Protein AF-A0A6I1ZHQ5-F1 (afdb_monomer_lite)

Sequence (139 aa):
MLGFYAVRKLIEAKKLSDATANQTLSLARYPLRPGKRVTYMNWHRVEELYDISAPCDESRDVLQICNQVIHSYVFVLGFADTGGFANVLFASDRDRHDGIFLITAQQIIDLFDAVGTDYPASTQMTWDERVGDYRVSNK

pLDDT: mean 96.23, std 2.22, range [81.75, 98.31]

Radius of gyration: 17.5 Å; chains: 1; bounding box: 48×31×46 Å

Structure (mmCIF, N/CA/C/O backbone):
data_AF-A0A6I1ZHQ5-F1
#
_entry.id   AF-A0A6I1ZHQ5-F1
#
loop_
_atom_site.group_PDB
_atom_site.id
_atom_site.type_symbol
_atom_site.label_atom_id
_atom_site.label_alt_id
_atom_site.label_comp_id
_atom_site.label_asym_id
_atom_site.label_entity_id
_atom_site.label_seq_id
_atom_site.pdbx_PDB_ins_code
_atom_site.Cartn_x
_atom_site.Cartn_y
_atom_site.Cartn_z
_atom_site.occupancy
_atom_site.B_iso_or_equiv
_atom_site.auth_seq_id
_atom_site.auth_comp_id
_atom_site.auth_asym_id
_atom_site.auth_atom_id
_atom_site.pdbx_PDB_model_num
ATOM 1 N N . MET A 1 1 ? 1.850 -9.949 4.032 1.00 81.75 1 MET A N 1
ATOM 2 C CA . MET A 1 1 ? 3.133 -9.216 4.145 1.00 81.75 1 MET A CA 1
ATOM 3 C C . MET A 1 1 ? 4.172 -9.641 3.111 1.00 81.75 1 MET A C 1
ATOM 5 O O . MET A 1 1 ? 4.719 -8.757 2.470 1.00 81.75 1 MET A O 1
ATOM 9 N N . LEU A 1 2 ? 4.435 -10.941 2.901 1.00 94.06 2 LEU A N 1
ATOM 10 C CA . LEU A 1 2 ? 5.482 -11.385 1.962 1.00 94.06 2 LEU A CA 1
ATOM 11 C C . LEU A 1 2 ? 5.301 -10.854 0.526 1.00 94.06 2 LEU A C 1
ATOM 13 O O . LEU A 1 2 ? 6.271 -10.395 -0.063 1.00 94.06 2 LEU A O 1
ATOM 17 N N . GLY A 1 3 ? 4.071 -10.842 -0.005 1.00 96.38 3 GLY A N 1
ATOM 18 C CA . GLY A 1 3 ? 3.789 -10.263 -1.328 1.00 96.38 3 GLY A CA 1
ATOM 19 C C . GLY A 1 3 ? 4.167 -8.779 -1.423 1.00 96.38 3 GLY A C 1
ATOM 20 O O . GLY A 1 3 ? 4.943 -8.398 -2.288 1.00 96.38 3 GLY A O 1
ATOM 21 N N . PHE A 1 4 ? 3.734 -7.953 -0.464 1.00 97.62 4 PHE A N 1
ATOM 22 C CA . PHE A 1 4 ? 4.124 -6.535 -0.391 1.00 97.62 4 PHE A CA 1
ATOM 23 C C . PHE A 1 4 ? 5.634 -6.334 -0.213 1.00 97.62 4 PHE A C 1
ATOM 25 O O . PHE A 1 4 ? 6.204 -5.401 -0.772 1.00 97.62 4 PHE A O 1
ATOM 32 N N . TYR A 1 5 ? 6.300 -7.216 0.539 1.00 97.69 5 TYR A N 1
ATOM 33 C CA . TYR A 1 5 ? 7.759 -7.213 0.623 1.00 97.69 5 TYR A CA 1
ATOM 34 C C . TYR A 1 5 ? 8.397 -7.495 -0.740 1.00 97.69 5 TYR A C 1
ATOM 36 O O . TYR A 1 5 ? 9.293 -6.758 -1.142 1.00 97.69 5 TYR A O 1
ATOM 44 N N . ALA A 1 6 ? 7.913 -8.498 -1.477 1.00 98.00 6 ALA A N 1
ATOM 45 C CA . ALA A 1 6 ? 8.402 -8.806 -2.818 1.00 98.00 6 ALA A CA 1
ATOM 46 C C . ALA A 1 6 ? 8.212 -7.620 -3.779 1.00 98.00 6 ALA A C 1
ATOM 48 O O . ALA A 1 6 ? 9.178 -7.214 -4.421 1.00 98.00 6 ALA A O 1
ATOM 49 N N . VAL A 1 7 ? 7.024 -7.001 -3.799 1.00 98.31 7 VAL A N 1
ATOM 50 C CA . VAL A 1 7 ? 6.746 -5.790 -4.594 1.00 98.31 7 VAL A CA 1
ATOM 51 C C . VAL A 1 7 ? 7.739 -4.677 -4.251 1.0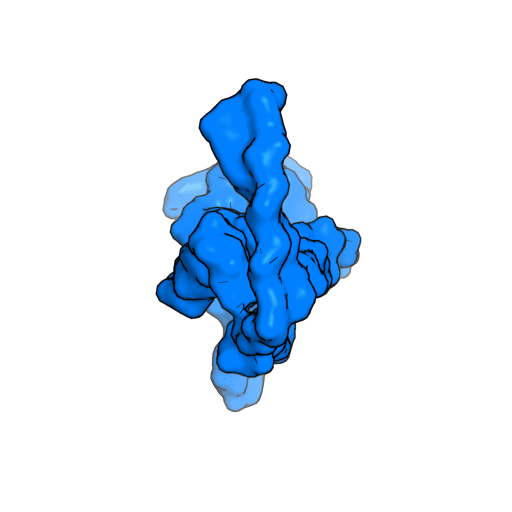0 98.31 7 VAL A C 1
ATOM 53 O O . VAL A 1 7 ? 8.437 -4.176 -5.132 1.00 98.31 7 VAL A O 1
ATOM 56 N N . ARG A 1 8 ? 7.890 -4.343 -2.961 1.00 97.75 8 ARG A N 1
ATOM 57 C CA . ARG A 1 8 ? 8.865 -3.342 -2.502 1.00 97.75 8 ARG A CA 1
ATOM 58 C C . ARG A 1 8 ? 10.283 -3.675 -2.959 1.00 97.75 8 ARG A C 1
ATOM 60 O O . ARG A 1 8 ? 10.992 -2.790 -3.432 1.00 97.75 8 ARG A O 1
ATOM 67 N N . LYS A 1 9 ? 10.708 -4.936 -2.834 1.00 97.81 9 LYS A N 1
ATOM 68 C CA . LYS A 1 9 ? 12.047 -5.357 -3.257 1.00 97.81 9 LYS A CA 1
ATOM 69 C C . LYS A 1 9 ? 12.256 -5.203 -4.758 1.00 97.81 9 LYS A C 1
ATOM 71 O O . LYS A 1 9 ? 13.346 -4.794 -5.144 1.00 97.81 9 LYS A O 1
ATOM 76 N N . LEU A 1 10 ? 11.254 -5.496 -5.583 1.00 97.81 10 LEU A N 1
ATOM 77 C CA . LEU A 1 10 ? 11.332 -5.316 -7.035 1.00 97.81 10 LEU A CA 1
ATOM 78 C C . LEU A 1 10 ? 11.416 -3.831 -7.425 1.00 97.81 10 LEU A C 1
ATOM 80 O O . LEU A 1 10 ? 12.251 -3.479 -8.260 1.00 97.81 10 LEU A O 1
ATOM 84 N N . ILE A 1 11 ? 10.641 -2.961 -6.765 1.00 97.56 11 ILE A N 1
ATOM 85 C CA . ILE A 1 11 ? 10.705 -1.499 -6.946 1.00 97.56 11 ILE A CA 1
ATOM 86 C C . ILE A 1 11 ? 12.096 -0.964 -6.572 1.00 97.56 11 ILE A C 1
ATOM 88 O O . ILE A 1 11 ? 12.745 -0.283 -7.367 1.00 97.56 11 ILE A O 1
ATOM 92 N N . GLU A 1 12 ? 12.583 -1.287 -5.369 1.00 96.19 12 GLU A N 1
ATOM 93 C CA . GLU A 1 12 ? 13.884 -0.817 -4.872 1.00 96.19 12 GLU A CA 1
ATOM 94 C C . GLU A 1 12 ? 15.050 -1.333 -5.724 1.00 96.19 12 GLU A C 1
ATOM 96 O O . GLU A 1 12 ? 16.007 -0.603 -5.965 1.00 96.19 12 GLU A O 1
ATOM 101 N N . ALA A 1 13 ? 14.963 -2.575 -6.208 1.00 96.12 13 ALA A N 1
ATOM 102 C CA . ALA A 1 13 ? 15.979 -3.185 -7.062 1.00 96.12 13 ALA A CA 1
ATOM 103 C C . ALA A 1 13 ? 15.907 -2.729 -8.529 1.00 96.12 13 ALA A C 1
ATOM 105 O O . ALA A 1 13 ? 16.645 -3.272 -9.350 1.00 96.12 13 ALA A O 1
ATOM 106 N N . LYS A 1 14 ? 15.022 -1.778 -8.868 1.00 96.25 14 LYS A N 1
ATOM 107 C CA . LYS A 1 14 ? 14.823 -1.274 -10.236 1.00 96.25 14 LYS A CA 1
ATOM 108 C C . LYS A 1 14 ? 14.548 -2.404 -11.234 1.00 96.25 14 LYS A C 1
ATOM 110 O O . LYS A 1 14 ? 15.101 -2.419 -12.328 1.00 96.25 14 LYS A O 1
ATOM 115 N N . LYS A 1 15 ? 13.709 -3.369 -10.840 1.00 96.44 15 LYS A N 1
ATOM 116 C CA . LYS A 1 15 ? 13.321 -4.525 -11.672 1.00 96.44 15 LYS A CA 1
ATOM 117 C C . LYS A 1 15 ? 11.963 -4.378 -12.356 1.00 96.44 15 LYS A C 1
ATOM 119 O O . LYS A 1 15 ? 11.586 -5.258 -13.116 1.00 96.44 15 LYS A O 1
ATOM 124 N N . LEU A 1 16 ? 11.257 -3.290 -12.066 1.00 97.75 16 LEU A N 1
ATOM 125 C CA . LEU A 1 16 ? 9.964 -2.942 -12.646 1.00 97.75 16 LEU A CA 1
ATOM 126 C C . LEU A 1 16 ? 10.114 -1.723 -13.552 1.00 97.75 16 LEU A C 1
ATOM 128 O O . LEU A 1 16 ? 11.067 -0.951 -13.385 1.00 97.75 16 LEU A O 1
ATOM 132 N N . SER A 1 17 ? 9.182 -1.548 -14.482 1.00 97.94 17 SER A N 1
ATOM 133 C CA . SER A 1 17 ? 9.074 -0.359 -15.317 1.00 97.94 17 SER A CA 1
ATOM 134 C C . SER A 1 17 ? 8.763 0.852 -14.443 1.00 97.94 17 SER A C 1
ATOM 136 O O . SER A 1 17 ? 8.164 0.739 -13.367 1.00 97.94 17 SER A O 1
ATOM 138 N N . ASP A 1 18 ? 9.156 2.040 -14.899 1.00 96.75 18 ASP A N 1
ATOM 139 C CA . ASP A 1 18 ? 8.897 3.270 -14.150 1.00 96.75 18 ASP A CA 1
ATOM 140 C C . ASP A 1 18 ? 7.383 3.514 -13.989 1.00 96.75 18 ASP A C 1
ATOM 142 O O . ASP A 1 18 ? 6.961 4.114 -13.002 1.00 96.75 18 ASP A O 1
ATOM 146 N N . ALA A 1 19 ? 6.557 3.011 -14.915 1.00 96.50 19 ALA A N 1
ATOM 147 C CA . ALA A 1 19 ? 5.100 3.076 -14.824 1.00 96.50 19 ALA A CA 1
ATOM 148 C C . ALA A 1 19 ? 4.562 2.249 -13.644 1.00 96.50 19 ALA A C 1
ATOM 150 O O . ALA A 1 19 ? 3.833 2.776 -12.805 1.00 96.50 19 ALA A O 1
ATOM 151 N N . THR A 1 20 ? 4.970 0.982 -13.533 1.00 97.31 20 THR A N 1
ATOM 152 C CA . THR A 1 20 ? 4.535 0.085 -12.450 1.00 97.31 20 THR A CA 1
ATOM 153 C C . THR A 1 20 ? 5.128 0.494 -11.101 1.00 97.31 20 THR A C 1
ATOM 155 O O . THR A 1 20 ? 4.449 0.440 -10.073 1.00 97.31 20 THR A O 1
ATOM 158 N N . ALA A 1 21 ? 6.389 0.935 -11.083 1.00 97.06 21 ALA A N 1
ATOM 159 C CA . ALA A 1 21 ? 7.086 1.325 -9.860 1.00 97.06 21 ALA A CA 1
ATOM 160 C C . ALA A 1 21 ? 6.535 2.612 -9.224 1.00 97.06 21 ALA A C 1
ATOM 162 O O . ALA A 1 21 ? 6.548 2.732 -7.997 1.00 97.06 21 ALA A O 1
ATOM 163 N N . ASN A 1 22 ? 6.051 3.554 -10.041 1.00 96.56 22 ASN A N 1
ATOM 164 C CA . ASN A 1 22 ? 5.515 4.844 -9.591 1.00 96.56 22 ASN A CA 1
ATOM 165 C C . ASN A 1 22 ? 3.978 4.884 -9.563 1.00 96.56 22 ASN A C 1
ATOM 167 O O . ASN A 1 22 ? 3.391 5.959 -9.446 1.00 96.56 22 ASN A O 1
ATOM 171 N N . GLN A 1 23 ? 3.314 3.733 -9.693 1.00 96.69 23 GLN A N 1
ATOM 172 C CA . GLN A 1 23 ? 1.858 3.679 -9.650 1.00 96.69 23 GLN A CA 1
ATOM 173 C C . GLN A 1 23 ? 1.323 4.094 -8.264 1.00 96.69 23 GLN A C 1
ATOM 175 O O . GLN A 1 23 ? 1.957 3.876 -7.222 1.00 96.69 23 GLN A O 1
ATOM 180 N N . THR A 1 24 ? 0.111 4.646 -8.258 1.00 97.69 24 THR A N 1
ATOM 181 C CA . THR A 1 24 ? -0.609 5.041 -7.043 1.00 97.69 24 THR A CA 1
ATOM 182 C C . THR A 1 24 ? -1.896 4.239 -6.912 1.00 97.69 24 THR A C 1
ATOM 184 O O . THR A 1 24 ? -2.504 3.866 -7.914 1.00 97.69 24 THR A O 1
ATOM 187 N N . LEU A 1 25 ? -2.312 3.966 -5.675 1.00 97.69 25 LEU A N 1
ATOM 188 C CA . LEU A 1 25 ? -3.600 3.344 -5.376 1.00 97.69 25 LEU A CA 1
ATOM 189 C C . LEU A 1 25 ? -4.439 4.302 -4.534 1.00 97.69 25 LEU A C 1
ATOM 191 O O . LEU A 1 25 ? -3.948 4.878 -3.563 1.00 97.69 25 LEU A O 1
ATOM 195 N N . SER A 1 26 ? -5.713 4.442 -4.896 1.00 97.62 26 SER A N 1
ATOM 196 C CA . SER A 1 26 ? -6.706 5.136 -4.077 1.00 97.62 26 SER A CA 1
ATOM 197 C C . SER A 1 26 ? -7.235 4.175 -3.015 1.00 97.62 26 SER A C 1
ATOM 199 O O . SER A 1 26 ? -7.794 3.128 -3.341 1.00 97.62 26 SER A O 1
ATOM 201 N N . LEU A 1 27 ? -7.002 4.498 -1.747 1.00 97.75 27 LEU A N 1
ATOM 202 C CA . LEU A 1 27 ? -7.413 3.699 -0.599 1.00 97.75 27 LEU A CA 1
ATOM 203 C C . LEU A 1 27 ? -8.500 4.430 0.181 1.00 97.75 27 LEU A C 1
ATOM 205 O O . LEU A 1 27 ? -8.435 5.648 0.341 1.00 97.75 27 LEU A O 1
ATOM 209 N N . ALA A 1 28 ? -9.435 3.673 0.751 1.00 97.75 28 ALA A N 1
ATOM 210 C CA . ALA A 1 28 ? -10.316 4.222 1.769 1.00 97.75 28 ALA A CA 1
ATOM 211 C C . ALA A 1 28 ? -9.518 4.417 3.064 1.00 97.75 28 ALA A C 1
ATOM 213 O O . ALA A 1 28 ? -8.809 3.514 3.520 1.00 97.75 28 ALA A O 1
ATOM 214 N N . ARG A 1 29 ? -9.648 5.589 3.672 1.00 97.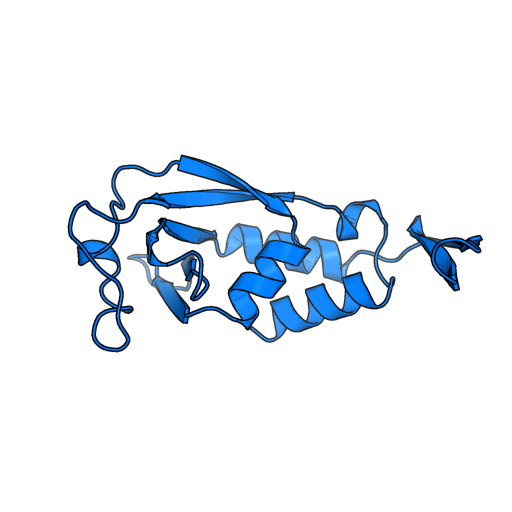88 29 ARG A N 1
ATOM 215 C CA . ARG A 1 29 ? -9.063 5.932 4.964 1.00 97.88 29 ARG A CA 1
ATOM 216 C C . ARG A 1 29 ? -10.171 6.319 5.932 1.00 97.88 29 ARG A C 1
ATOM 218 O O . ARG A 1 29 ? -11.053 7.105 5.606 1.00 97.88 29 ARG A O 1
ATOM 225 N N . TYR A 1 30 ? -10.094 5.792 7.146 1.00 97.94 30 TYR A N 1
ATOM 226 C CA . TYR A 1 30 ? -11.044 6.071 8.216 1.00 97.94 30 TYR A CA 1
ATOM 227 C C . TYR A 1 30 ? -10.343 6.841 9.335 1.00 97.94 30 TYR A C 1
ATOM 229 O O . TYR A 1 30 ? -9.316 6.373 9.844 1.00 97.94 30 TYR A O 1
ATOM 237 N N . PRO A 1 31 ? -10.846 8.021 9.729 1.00 97.62 31 PRO A N 1
ATOM 238 C CA . PRO A 1 31 ? -10.211 8.826 10.761 1.00 97.62 31 PRO A CA 1
ATOM 239 C C . PRO A 1 31 ? -10.355 8.177 12.141 1.00 97.62 31 PRO A C 1
ATOM 241 O O . PRO A 1 31 ? -11.299 7.427 12.410 1.00 97.62 31 PRO A O 1
ATOM 244 N N . LEU A 1 32 ? -9.421 8.479 13.044 1.00 97.69 32 LEU A N 1
ATOM 245 C CA . LEU A 1 32 ? -9.570 8.109 14.451 1.00 97.69 32 LEU A CA 1
ATOM 246 C C . LEU A 1 32 ? -10.768 8.855 15.061 1.00 97.69 32 LEU A C 1
ATOM 248 O O . LEU A 1 32 ? -10.931 10.060 14.860 1.00 97.69 32 LEU A O 1
ATOM 252 N N . ARG A 1 33 ? -11.594 8.161 15.850 1.00 97.38 33 ARG A N 1
ATOM 253 C CA . ARG A 1 33 ? -12.696 8.801 16.578 1.00 97.38 33 ARG A CA 1
ATOM 254 C C . ARG A 1 33 ? -12.154 9.793 17.624 1.00 97.38 33 ARG A C 1
ATOM 256 O O . ARG A 1 33 ? -11.163 9.491 18.299 1.00 97.38 33 ARG A O 1
ATOM 263 N N . PRO A 1 34 ? -12.828 10.938 17.848 1.00 95.88 34 PRO A N 1
ATOM 264 C CA . PRO A 1 34 ? -12.403 11.922 18.841 1.00 95.88 34 PRO A CA 1
ATOM 265 C C . PRO A 1 34 ? -12.221 11.324 20.244 1.00 95.88 34 PRO A C 1
ATOM 267 O O . PRO A 1 34 ? -13.054 10.556 20.725 1.00 95.88 34 PRO A O 1
ATOM 270 N N . GLY A 1 35 ? -11.118 11.678 20.910 1.00 95.31 35 GLY A N 1
ATOM 271 C CA . GLY A 1 35 ? -10.807 11.232 22.275 1.00 95.31 35 GLY A CA 1
ATOM 272 C C . GLY A 1 35 ? -10.373 9.767 22.404 1.00 95.31 35 GLY A C 1
ATOM 273 O O . GLY A 1 35 ? -10.063 9.323 23.512 1.00 95.31 35 GLY A O 1
ATOM 274 N N . LYS A 1 36 ? -10.323 9.000 21.307 1.00 96.62 36 LYS A N 1
ATOM 275 C CA . LYS A 1 36 ? -9.749 7.651 21.311 1.00 96.62 36 LYS A CA 1
ATOM 276 C C . LYS A 1 36 ? -8.230 7.709 21.206 1.00 96.62 36 LYS A C 1
ATOM 278 O O . LYS A 1 36 ? -7.641 8.698 20.784 1.00 96.62 36 LYS A O 1
ATOM 283 N N . ARG A 1 37 ? -7.587 6.616 21.614 1.00 96.88 37 ARG A N 1
ATOM 284 C CA . ARG A 1 37 ? -6.149 6.409 21.457 1.00 96.88 37 ARG A CA 1
ATOM 285 C C . ARG A 1 37 ? -5.888 4.947 21.166 1.00 96.88 37 ARG A C 1
ATOM 287 O O . ARG A 1 37 ? -6.376 4.065 21.876 1.00 96.88 37 ARG A O 1
ATOM 294 N N . VAL A 1 38 ? -5.076 4.700 20.150 1.00 97.44 38 VAL A N 1
ATOM 295 C CA . VAL A 1 38 ? -4.626 3.349 19.834 1.00 97.44 38 VAL A CA 1
ATOM 296 C C . VAL A 1 38 ? -3.510 2.961 20.797 1.00 97.44 38 VAL A C 1
ATOM 298 O O . VAL A 1 38 ? -2.650 3.759 21.167 1.00 97.44 38 VAL A O 1
ATOM 301 N N . THR A 1 39 ? -3.480 1.718 21.226 1.00 97.06 39 THR A N 1
ATOM 302 C CA . THR A 1 39 ? -2.492 1.161 22.147 1.00 97.06 39 THR A CA 1
ATOM 303 C C . THR A 1 39 ? -2.274 -0.300 21.799 1.00 97.06 39 THR A C 1
ATOM 305 O O . THR A 1 39 ? -3.051 -0.909 21.061 1.00 97.06 39 THR A O 1
ATOM 308 N N . TYR A 1 40 ? -1.254 -0.890 22.406 1.00 96.00 40 TYR A N 1
ATOM 309 C CA . TYR A 1 40 ? -0.952 -2.301 22.220 1.00 96.00 40 TYR A CA 1
ATOM 310 C C . TYR A 1 40 ? -2.094 -3.222 22.687 1.00 96.00 40 TYR A C 1
ATOM 312 O O . TYR A 1 40 ? -2.231 -4.336 22.196 1.00 96.00 40 TYR A O 1
ATOM 320 N N . MET A 1 41 ? -2.958 -2.749 23.591 1.00 96.94 41 MET A N 1
ATOM 321 C CA . MET A 1 41 ? -4.047 -3.555 24.150 1.00 96.94 41 MET A CA 1
ATOM 322 C C . MET A 1 41 ? -5.380 -3.408 23.409 1.00 96.94 41 MET A C 1
ATOM 324 O O . MET A 1 41 ? -6.286 -4.201 23.647 1.00 96.94 41 MET A O 1
ATOM 328 N N . ASN A 1 42 ? -5.535 -2.416 22.524 1.00 97.44 42 ASN A N 1
ATOM 329 C CA . ASN A 1 42 ? -6.815 -2.152 21.851 1.00 97.44 42 ASN A CA 1
ATOM 330 C C . ASN A 1 42 ? -6.719 -1.998 20.327 1.00 97.44 42 ASN A C 1
ATOM 332 O O . ASN A 1 42 ? -7.754 -1.804 19.704 1.00 97.44 42 ASN A O 1
ATOM 336 N N . TRP A 1 43 ? -5.535 -2.105 19.715 1.00 96.44 43 TRP A N 1
ATOM 337 C CA . TRP A 1 43 ? -5.338 -1.891 18.271 1.00 96.44 43 TRP A CA 1
ATOM 338 C C . TRP A 1 43 ? -6.272 -2.707 17.367 1.00 96.44 43 TRP A C 1
ATOM 340 O O . TRP A 1 43 ? -6.629 -2.249 16.288 1.00 96.44 43 TRP A O 1
ATOM 350 N N . HIS A 1 44 ? -6.684 -3.894 17.811 1.00 94.81 44 HIS A N 1
ATOM 351 C CA . HIS A 1 44 ? -7.570 -4.794 17.073 1.00 94.81 44 HIS A CA 1
ATOM 352 C C . HIS A 1 44 ? -9.041 -4.344 17.090 1.00 94.81 44 HIS A C 1
ATOM 354 O O . HIS A 1 44 ? -9.842 -4.840 16.305 1.00 94.81 44 HIS A O 1
ATOM 360 N N . ARG A 1 45 ? -9.418 -3.402 17.964 1.00 96.31 45 ARG A N 1
ATOM 361 C CA . ARG A 1 45 ? -10.796 -2.915 18.132 1.00 96.31 45 ARG A CA 1
ATOM 362 C C . ARG A 1 45 ? -11.112 -1.793 17.149 1.00 96.31 45 ARG A C 1
ATOM 364 O O . ARG A 1 45 ? -11.423 -0.671 17.542 1.00 96.31 45 ARG A O 1
ATOM 371 N N . VAL A 1 46 ? -10.975 -2.088 15.861 1.00 95.75 46 VAL A N 1
ATOM 372 C CA . VAL A 1 46 ? -11.019 -1.076 14.798 1.00 95.75 46 VAL A CA 1
ATOM 373 C C . VAL A 1 46 ? -12.342 -0.301 14.796 1.00 95.75 46 VAL A C 1
ATOM 375 O O . VAL A 1 46 ? -12.313 0.926 14.766 1.00 95.75 46 VAL A O 1
ATOM 378 N N . GLU A 1 47 ? -13.483 -0.977 14.938 1.00 94.44 47 GLU A N 1
ATOM 379 C CA . GLU A 1 47 ? -14.811 -0.336 14.944 1.00 94.44 47 GLU A CA 1
ATOM 380 C C . GLU A 1 47 ? -15.029 0.630 16.128 1.00 94.44 47 GLU A C 1
ATOM 382 O O . GLU A 1 47 ? -15.704 1.657 15.997 1.00 94.44 47 GLU A O 1
ATOM 387 N N . GLU A 1 48 ? -14.416 0.337 17.282 1.00 96.50 48 GLU A N 1
ATOM 388 C CA . GLU A 1 48 ? -14.468 1.196 18.473 1.00 96.50 48 GLU A CA 1
ATOM 389 C C . GLU A 1 48 ? -13.552 2.423 18.354 1.00 96.50 48 GLU A C 1
ATOM 391 O O . GLU A 1 48 ? -13.797 3.451 18.997 1.00 96.50 48 GLU A O 1
ATOM 396 N N . LEU A 1 49 ? -12.459 2.295 17.597 1.00 97.81 49 LEU A N 1
ATOM 397 C CA . LEU A 1 49 ? -11.380 3.278 17.528 1.00 97.81 49 LEU A CA 1
ATOM 398 C C . LEU A 1 49 ? -11.522 4.242 16.356 1.00 97.81 49 LEU A C 1
ATOM 400 O O . LEU A 1 49 ? -11.237 5.426 16.524 1.00 97.81 49 LEU A O 1
ATOM 404 N N . TYR A 1 50 ? -11.963 3.756 15.201 1.00 97.62 50 TYR A N 1
ATOM 405 C CA . TYR A 1 50 ? -12.010 4.510 13.952 1.00 97.62 50 TYR A CA 1
ATOM 406 C C . TYR A 1 50 ? -13.446 4.715 13.483 1.00 97.62 50 TYR A C 1
ATOM 408 O O . TYR A 1 50 ? -14.345 3.929 13.795 1.00 97.62 50 TYR A O 1
ATOM 416 N N . ASP A 1 51 ? -13.673 5.803 12.752 1.00 97.00 51 ASP A N 1
ATOM 417 C CA . ASP A 1 51 ? -14.991 6.135 12.230 1.00 97.00 51 ASP A CA 1
ATOM 418 C C . ASP A 1 51 ? -15.235 5.491 10.862 1.00 97.00 51 ASP A C 1
ATOM 420 O O . ASP A 1 51 ? -15.021 6.093 9.811 1.00 97.00 51 ASP A O 1
ATOM 424 N N . ILE A 1 52 ? -15.675 4.231 10.883 1.00 93.75 52 ILE A N 1
ATOM 425 C CA . ILE A 1 52 ? -15.877 3.418 9.671 1.00 93.75 52 ILE A CA 1
ATOM 426 C C . ILE A 1 52 ? -17.019 3.946 8.786 1.00 93.75 52 ILE A C 1
ATOM 428 O O . ILE A 1 52 ? -17.050 3.680 7.587 1.00 93.75 52 ILE A O 1
ATOM 432 N N . SER A 1 53 ? -17.941 4.738 9.339 1.00 92.69 53 SER A N 1
ATOM 433 C CA . SER A 1 53 ? -19.042 5.339 8.573 1.00 92.69 53 SER A CA 1
ATOM 434 C C . SER A 1 53 ? -18.638 6.548 7.727 1.00 92.69 53 SER A C 1
ATOM 436 O O . SER A 1 53 ? -19.439 6.990 6.907 1.00 92.69 53 SER A O 1
ATOM 438 N N . ALA A 1 54 ? -17.429 7.084 7.907 1.00 89.94 54 ALA A N 1
ATOM 439 C CA . ALA A 1 54 ? -16.960 8.286 7.221 1.00 89.94 54 ALA A CA 1
ATOM 440 C C . ALA A 1 54 ? -15.624 8.038 6.489 1.00 89.94 54 ALA A C 1
ATOM 442 O O . ALA A 1 54 ? -14.601 8.604 6.886 1.00 89.94 54 ALA A O 1
ATOM 443 N N . PRO A 1 55 ? -15.594 7.182 5.445 1.00 94.19 55 PRO A N 1
ATOM 444 C CA . PRO A 1 55 ? -14.394 7.004 4.635 1.00 94.19 55 PRO A CA 1
ATOM 445 C C . PRO A 1 55 ? -14.026 8.300 3.905 1.00 94.19 55 PRO A C 1
ATOM 447 O O . PRO A 1 55 ? -14.894 9.001 3.382 1.00 94.19 55 PRO A O 1
ATOM 450 N N . CYS A 1 56 ? -12.728 8.573 3.807 1.00 94.75 56 CYS A N 1
ATOM 451 C CA . CYS A 1 56 ? -12.170 9.483 2.818 1.00 94.75 56 CYS A CA 1
ATOM 452 C C . CYS A 1 56 ? -11.261 8.720 1.853 1.00 94.75 56 CYS A C 1
ATOM 454 O O . CYS A 1 56 ? -10.522 7.825 2.262 1.00 94.75 56 CYS A O 1
ATOM 456 N N . ASP A 1 57 ? -11.306 9.086 0.576 1.00 96.00 57 ASP A N 1
ATOM 457 C CA . ASP A 1 57 ? -10.397 8.518 -0.414 1.00 96.00 57 ASP A CA 1
ATOM 458 C C . ASP A 1 57 ? -9.039 9.209 -0.322 1.00 96.00 57 ASP A C 1
ATOM 460 O O . ASP A 1 57 ? -8.937 10.439 -0.337 1.00 96.00 57 ASP A O 1
ATOM 464 N N . GLU A 1 58 ? -7.978 8.413 -0.254 1.00 96.38 58 GLU A N 1
ATOM 465 C CA . GLU A 1 58 ? -6.610 8.905 -0.192 1.00 96.38 58 GLU A CA 1
ATOM 466 C C . GLU A 1 58 ? -5.721 8.140 -1.171 1.00 96.38 58 GLU A C 1
ATOM 468 O O . GLU A 1 58 ? -5.619 6.915 -1.124 1.00 96.38 58 GLU A O 1
ATOM 473 N N . SER A 1 59 ? -5.067 8.872 -2.075 1.00 97.06 59 SER A N 1
ATOM 474 C CA . SER A 1 59 ? -4.113 8.285 -3.016 1.00 97.06 59 SER A CA 1
ATOM 475 C C . SER A 1 59 ? -2.742 8.127 -2.367 1.00 97.06 59 SER A C 1
ATOM 477 O O . SER A 1 59 ? -2.226 9.063 -1.749 1.00 97.06 59 SER A O 1
ATOM 479 N N . ARG A 1 60 ? -2.145 6.941 -2.510 1.00 96.56 60 ARG A N 1
ATOM 480 C CA . ARG A 1 60 ? -0.825 6.609 -1.966 1.00 96.56 60 ARG A CA 1
ATOM 481 C C . ARG A 1 60 ? 0.038 5.891 -2.992 1.00 96.56 60 ARG A C 1
ATOM 483 O O . ARG A 1 60 ? -0.440 5.024 -3.722 1.00 96.56 60 ARG A O 1
ATOM 490 N N . ASP A 1 61 ? 1.329 6.218 -2.997 1.00 97.38 61 ASP A N 1
ATOM 491 C CA . ASP A 1 61 ? 2.318 5.500 -3.801 1.00 97.38 61 ASP A CA 1
ATOM 492 C C . ASP A 1 61 ? 2.400 4.043 -3.342 1.00 97.38 61 ASP A C 1
ATOM 494 O O . ASP A 1 61 ? 2.471 3.763 -2.139 1.00 97.38 61 ASP A O 1
ATOM 498 N N . VAL A 1 62 ? 2.486 3.101 -4.281 1.00 97.56 62 VAL A N 1
ATOM 499 C CA . VAL A 1 62 ? 2.593 1.671 -3.945 1.00 97.56 62 VAL A CA 1
ATOM 500 C C . VAL A 1 62 ? 3.773 1.373 -3.028 1.00 97.56 62 VAL A C 1
ATOM 502 O O . VAL A 1 62 ? 3.651 0.552 -2.117 1.00 97.56 62 VAL A O 1
ATOM 505 N N . LEU A 1 63 ? 4.902 2.064 -3.200 1.00 97.12 63 LEU A N 1
ATOM 506 C CA . LEU A 1 63 ? 6.055 1.896 -2.317 1.00 97.12 63 LEU A CA 1
ATOM 507 C C . LEU A 1 63 ? 5.732 2.296 -0.864 1.00 97.12 63 LEU A C 1
ATOM 509 O O . LEU A 1 63 ? 6.146 1.603 0.070 1.00 97.12 63 LEU A O 1
ATOM 513 N N . GLN A 1 64 ? 4.959 3.371 -0.665 1.00 96.00 64 GLN A N 1
ATOM 514 C CA . GLN A 1 64 ? 4.510 3.806 0.661 1.00 96.00 64 GLN A CA 1
ATOM 515 C C . GLN A 1 64 ? 3.543 2.792 1.276 1.00 96.00 64 GLN A C 1
ATOM 517 O O . GLN A 1 64 ? 3.711 2.429 2.441 1.00 96.00 64 GLN A O 1
ATOM 522 N N . ILE A 1 65 ? 2.596 2.281 0.482 1.00 97.25 65 ILE A N 1
ATOM 523 C CA . ILE A 1 65 ? 1.646 1.242 0.905 1.00 97.25 65 ILE A CA 1
ATOM 524 C C . ILE A 1 65 ? 2.401 -0.015 1.336 1.00 97.25 65 ILE A C 1
ATOM 526 O O . ILE A 1 65 ? 2.186 -0.519 2.437 1.00 97.25 65 ILE A O 1
ATOM 530 N N . CYS A 1 66 ? 3.342 -0.499 0.518 1.00 97.50 66 CYS A N 1
ATOM 531 C CA . CYS A 1 66 ? 4.157 -1.662 0.858 1.00 97.50 66 CYS A CA 1
ATOM 532 C C . CYS A 1 66 ? 4.916 -1.439 2.169 1.00 97.50 66 CYS A C 1
ATOM 534 O O . CYS A 1 66 ? 4.922 -2.311 3.036 1.00 97.50 66 CYS A O 1
ATOM 536 N N . ASN A 1 67 ? 5.526 -0.263 2.344 1.00 95.56 67 ASN A N 1
ATOM 537 C CA . ASN A 1 67 ? 6.223 0.080 3.576 1.00 95.56 67 ASN A CA 1
ATOM 538 C C . ASN A 1 67 ? 5.283 0.081 4.796 1.00 95.56 67 ASN A C 1
ATOM 540 O O . ASN A 1 67 ? 5.625 -0.505 5.822 1.00 95.56 67 ASN A O 1
ATOM 544 N N . GLN A 1 68 ? 4.095 0.680 4.686 1.00 95.19 68 GLN A N 1
ATOM 545 C CA . GLN A 1 68 ? 3.107 0.702 5.769 1.00 95.19 68 GLN A CA 1
ATOM 546 C C . GLN A 1 68 ? 2.576 -0.693 6.106 1.00 95.19 68 GLN A C 1
ATOM 548 O O . GLN A 1 68 ? 2.448 -1.005 7.283 1.00 95.19 68 GLN A O 1
ATOM 553 N N . VAL A 1 69 ? 2.308 -1.542 5.111 1.00 96.75 69 VAL A N 1
ATOM 554 C CA . VAL A 1 69 ? 1.823 -2.915 5.326 1.00 96.75 69 VAL A CA 1
ATOM 555 C C . VAL A 1 69 ? 2.890 -3.801 5.976 1.00 96.75 69 VAL A C 1
ATOM 557 O O . VAL A 1 69 ? 2.571 -4.628 6.824 1.00 96.75 69 VAL A O 1
ATOM 560 N N . ILE A 1 70 ? 4.162 -3.656 5.594 1.00 96.06 70 ILE A N 1
ATOM 561 C CA . ILE A 1 70 ? 5.269 -4.437 6.176 1.00 96.06 70 ILE A CA 1
ATOM 562 C C . ILE A 1 70 ? 5.543 -4.012 7.626 1.00 96.06 70 ILE A C 1
ATOM 564 O O . ILE A 1 70 ? 5.880 -4.850 8.459 1.00 96.06 70 ILE A O 1
ATOM 568 N N . HIS A 1 71 ? 5.398 -2.721 7.926 1.00 93.94 71 HIS A N 1
ATOM 569 C CA . HIS A 1 71 ? 5.671 -2.137 9.243 1.00 93.94 71 HIS A CA 1
ATOM 570 C C . HIS A 1 71 ? 4.392 -1.731 9.990 1.00 93.94 71 HIS A C 1
ATOM 572 O O . HIS A 1 71 ? 4.401 -0.805 10.805 1.00 93.94 71 HIS A O 1
ATOM 578 N N . SER A 1 72 ? 3.278 -2.394 9.693 1.00 95.81 72 SER A N 1
ATOM 579 C CA . SER A 1 72 ? 1.969 -2.049 10.235 1.00 95.81 72 SER A CA 1
ATOM 580 C C . SER A 1 72 ? 1.917 -2.293 11.743 1.00 95.81 72 SER A C 1
ATOM 582 O O . SER A 1 72 ? 2.241 -3.387 12.204 1.00 95.81 72 SER A O 1
ATOM 584 N N . TYR A 1 73 ? 1.460 -1.295 12.500 1.00 96.81 73 TYR A N 1
ATOM 585 C CA . TYR A 1 73 ? 1.126 -1.439 13.918 1.00 96.81 73 TYR A CA 1
ATOM 586 C C . TYR A 1 73 ? -0.270 -2.039 14.090 1.00 96.81 73 TYR A C 1
ATOM 588 O O . TYR A 1 73 ? -0.476 -2.938 14.900 1.00 96.81 73 TYR A O 1
ATOM 596 N N . VAL A 1 74 ? -1.232 -1.534 13.316 1.00 97.38 74 VAL A N 1
ATOM 597 C CA . VAL A 1 74 ? -2.570 -2.114 13.193 1.00 97.38 74 VAL A CA 1
ATOM 598 C C . VAL A 1 74 ? -2.580 -2.937 11.913 1.00 97.38 74 VAL A C 1
ATOM 600 O O . VAL A 1 74 ? -2.233 -2.398 10.866 1.00 97.38 74 VAL A O 1
ATOM 603 N N . PHE A 1 75 ? -2.956 -4.212 11.990 1.00 96.88 75 PHE A N 1
ATOM 604 C CA . PHE A 1 75 ? -3.123 -5.082 10.824 1.00 96.88 75 PHE A CA 1
ATOM 605 C C . PHE A 1 75 ? -4.257 -6.074 11.084 1.00 96.88 75 PHE A C 1
ATOM 607 O O . PHE A 1 75 ? -4.100 -7.012 11.866 1.00 96.88 75 PHE A O 1
ATOM 614 N N . VAL A 1 76 ? -5.408 -5.854 10.456 1.00 96.50 76 VAL A N 1
ATOM 615 C CA . VAL A 1 76 ? -6.619 -6.660 10.655 1.00 96.50 76 VAL A 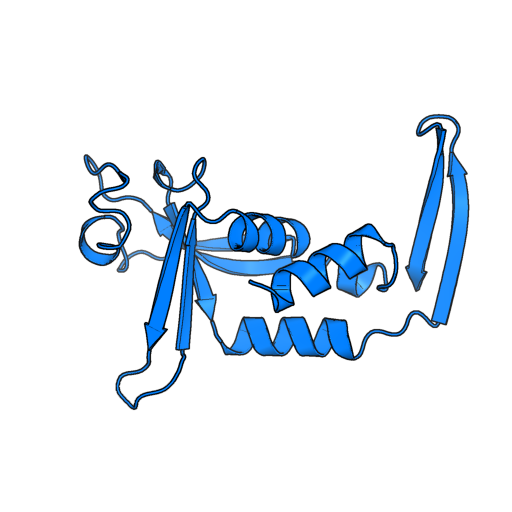CA 1
ATOM 616 C C . VAL A 1 76 ? -7.127 -7.145 9.304 1.00 96.50 76 VAL A C 1
ATOM 618 O O . VAL A 1 76 ? -7.216 -6.373 8.352 1.00 96.50 76 VAL A O 1
ATOM 621 N N . LEU A 1 77 ? -7.449 -8.434 9.219 1.00 95.62 77 LEU A N 1
ATOM 622 C CA . LEU A 1 77 ? -8.074 -9.024 8.039 1.00 95.62 77 LEU A CA 1
ATOM 623 C C . LEU A 1 77 ? -9.592 -8.841 8.122 1.00 95.62 77 LEU A C 1
ATOM 625 O O . LEU A 1 77 ? -10.200 -9.208 9.126 1.00 95.62 77 LEU A O 1
ATOM 629 N N . GLY A 1 78 ? -10.185 -8.305 7.062 1.00 95.00 78 GLY A N 1
ATOM 630 C CA . GLY A 1 78 ? -11.625 -8.259 6.856 1.00 95.00 78 GLY A CA 1
ATOM 631 C C . GLY A 1 78 ? -12.096 -9.448 6.023 1.00 95.00 78 GLY A C 1
ATOM 632 O O . GLY A 1 78 ? -11.458 -9.826 5.034 1.00 95.00 78 GLY A O 1
ATOM 633 N N . PHE A 1 79 ? -13.233 -10.017 6.410 1.00 95.38 79 PHE A N 1
ATOM 634 C CA . PHE A 1 79 ? -13.878 -11.131 5.722 1.00 95.38 79 PHE A CA 1
ATOM 635 C C . PHE A 1 79 ? -15.284 -10.723 5.287 1.00 95.38 79 PHE A C 1
ATOM 637 O O . PHE A 1 79 ? -15.932 -9.935 5.971 1.00 95.38 79 PHE A O 1
ATOM 644 N N . ALA A 1 80 ? -15.737 -11.234 4.144 1.00 92.75 80 ALA A N 1
ATOM 645 C CA . ALA A 1 80 ? -17.106 -11.019 3.684 1.00 92.75 80 ALA A CA 1
ATOM 646 C C . ALA A 1 80 ? -18.093 -11.889 4.478 1.00 92.75 80 ALA A C 1
ATOM 648 O O . ALA A 1 80 ? -17.731 -12.975 4.938 1.00 92.75 80 ALA A O 1
ATOM 649 N N . ASP A 1 81 ? -19.357 -11.465 4.560 1.00 89.44 81 ASP A N 1
ATOM 650 C CA . ASP A 1 81 ? -20.423 -12.213 5.249 1.00 89.44 81 ASP A CA 1
ATOM 651 C C . ASP A 1 81 ? -20.655 -13.607 4.647 1.00 89.44 81 ASP A C 1
ATOM 653 O O . ASP A 1 81 ? -21.000 -14.558 5.345 1.00 89.44 81 ASP A O 1
ATOM 657 N N . THR A 1 82 ? -20.412 -13.756 3.343 1.00 90.25 82 THR A N 1
ATOM 658 C CA . THR A 1 82 ? -20.473 -15.036 2.622 1.00 90.25 82 THR A CA 1
ATOM 659 C C . THR A 1 82 ? -19.256 -15.934 2.874 1.00 90.25 82 THR A C 1
ATOM 661 O O . THR A 1 82 ? -19.162 -17.020 2.305 1.00 90.25 82 THR A O 1
ATOM 664 N N . GLY A 1 83 ? -18.307 -15.482 3.696 1.00 87.19 83 GLY A N 1
ATOM 665 C CA . GLY A 1 83 ? -16.986 -16.074 3.857 1.00 87.19 83 GLY A CA 1
ATOM 666 C C . GLY A 1 83 ? -15.980 -15.572 2.817 1.00 87.19 83 GLY A C 1
ATOM 667 O O . GLY A 1 83 ? -16.337 -15.029 1.772 1.00 87.19 83 GLY A O 1
ATOM 668 N N . GLY A 1 84 ? -14.695 -15.772 3.117 1.00 93.19 84 GLY A N 1
ATOM 669 C CA . GLY A 1 84 ? -13.579 -15.384 2.251 1.00 93.19 84 GLY A CA 1
ATOM 670 C C . GLY A 1 84 ? -12.948 -14.038 2.614 1.00 93.19 84 GLY A C 1
ATOM 671 O O . GLY A 1 84 ? -13.559 -13.178 3.247 1.00 93.19 84 GLY A O 1
ATOM 672 N N . PHE A 1 85 ? -11.677 -13.888 2.245 1.00 95.62 85 PHE A N 1
ATOM 673 C CA . PHE A 1 85 ? -10.886 -12.686 2.496 1.00 95.62 85 PHE A CA 1
ATOM 674 C C . PHE A 1 85 ? -11.357 -11.531 1.604 1.00 95.62 85 PHE A C 1
ATOM 676 O O . PHE A 1 85 ? -11.384 -11.668 0.383 1.00 95.62 85 PHE A O 1
ATOM 683 N N . ALA A 1 86 ? -11.704 -10.399 2.217 1.00 97.12 86 ALA A N 1
ATOM 684 C CA . ALA A 1 86 ? -12.277 -9.250 1.521 1.00 97.12 86 ALA A CA 1
ATOM 685 C C . ALA A 1 86 ? -11.337 -8.042 1.483 1.00 97.12 86 ALA A C 1
ATOM 687 O O . ALA A 1 86 ? -11.275 -7.342 0.472 1.00 97.12 86 ALA A O 1
ATOM 688 N N . ASN A 1 87 ? -10.626 -7.758 2.575 1.00 96.75 87 ASN A N 1
ATOM 689 C CA . ASN A 1 87 ? -9.771 -6.578 2.685 1.00 96.75 87 ASN A CA 1
ATOM 690 C C . ASN A 1 87 ? -8.773 -6.690 3.847 1.00 96.75 87 ASN A C 1
ATOM 692 O O . ASN A 1 87 ? -8.866 -7.578 4.693 1.00 96.75 87 ASN A O 1
ATOM 696 N N . VAL A 1 88 ? -7.819 -5.764 3.887 1.00 97.50 88 VAL A N 1
ATOM 697 C CA . VAL A 1 88 ? -6.925 -5.536 5.023 1.00 97.50 88 VAL A CA 1
ATOM 698 C C . VAL A 1 88 ? -7.103 -4.111 5.507 1.00 97.50 88 VAL A C 1
ATOM 700 O O . VAL A 1 88 ? -6.999 -3.171 4.721 1.00 97.50 88 VAL A O 1
ATOM 703 N N . LEU A 1 89 ? -7.274 -3.966 6.814 1.00 97.75 89 LEU A N 1
ATOM 704 C CA . LEU A 1 89 ? -7.183 -2.704 7.527 1.00 97.75 89 LEU A CA 1
ATOM 705 C C . LEU A 1 89 ? -5.788 -2.566 8.131 1.00 97.75 89 LEU A C 1
ATOM 707 O O . LEU A 1 89 ? -5.340 -3.453 8.865 1.00 97.75 89 LEU A O 1
ATOM 711 N N . PHE A 1 90 ? -5.092 -1.470 7.832 1.00 97.75 90 PHE A N 1
ATOM 712 C CA . PHE A 1 90 ? -3.729 -1.259 8.302 1.00 97.75 90 PHE A CA 1
ATOM 713 C C . PHE A 1 90 ? -3.405 0.197 8.640 1.00 97.75 90 PHE A C 1
ATOM 715 O O . PHE A 1 90 ? -3.896 1.139 8.022 1.00 97.75 90 PHE A O 1
ATOM 722 N N . ALA A 1 91 ? -2.537 0.380 9.633 1.00 97.38 91 ALA A N 1
ATOM 723 C CA . ALA A 1 91 ? -1.945 1.671 9.971 1.00 97.38 91 ALA A CA 1
ATOM 724 C C . ALA A 1 91 ? -0.531 1.472 10.521 1.00 97.38 91 ALA A C 1
ATOM 726 O O . ALA A 1 91 ? -0.273 0.515 11.258 1.00 97.38 91 ALA A O 1
ATOM 727 N N . SER A 1 92 ? 0.386 2.382 10.192 1.00 95.81 92 SER A N 1
ATOM 728 C CA . SER A 1 92 ? 1.716 2.408 10.806 1.00 95.81 92 SER A CA 1
ATOM 729 C C . SER A 1 92 ? 1.640 2.912 12.255 1.00 95.81 92 SER A C 1
ATOM 731 O O . SER A 1 92 ? 0.630 3.478 12.674 1.00 95.81 92 SER A O 1
ATOM 733 N N . ASP A 1 93 ? 2.714 2.754 13.035 1.00 94.38 93 ASP A N 1
ATOM 734 C CA . ASP A 1 93 ? 2.763 3.331 14.390 1.00 94.38 93 ASP A CA 1
ATOM 735 C C . ASP A 1 93 ? 2.613 4.862 14.383 1.00 94.38 93 ASP A C 1
ATOM 737 O O . ASP A 1 93 ? 2.033 5.431 15.306 1.00 94.38 93 ASP A O 1
ATOM 741 N N . ARG A 1 94 ? 3.078 5.515 13.311 1.00 93.56 94 ARG A N 1
ATOM 742 C CA . ARG A 1 94 ? 2.949 6.961 13.116 1.00 93.56 94 ARG A CA 1
ATOM 743 C C . ARG A 1 94 ? 1.508 7.360 12.813 1.00 93.56 94 ARG A C 1
ATOM 745 O O . ARG A 1 94 ? 1.003 8.290 13.426 1.00 93.56 94 ARG A O 1
ATOM 752 N N . ASP A 1 95 ? 0.857 6.630 11.912 1.00 94.38 95 ASP A N 1
ATOM 753 C CA . ASP A 1 95 ? -0.433 7.041 11.345 1.00 94.38 95 ASP A CA 1
ATOM 754 C C . ASP A 1 95 ? -1.629 6.574 12.182 1.00 94.38 95 ASP A C 1
ATOM 756 O O . ASP A 1 95 ? -2.732 7.091 12.023 1.00 94.38 95 ASP A O 1
ATOM 760 N N . ARG A 1 96 ? -1.443 5.610 13.099 1.00 95.69 96 ARG A N 1
ATOM 761 C CA . ARG A 1 96 ? -2.551 4.980 13.841 1.00 95.69 96 ARG A CA 1
ATOM 762 C C . ARG A 1 96 ? -3.421 5.952 14.635 1.00 95.69 96 ARG A C 1
ATOM 764 O O . ARG A 1 96 ? -4.571 5.614 14.895 1.00 95.69 96 ARG A O 1
ATOM 771 N N . HIS A 1 97 ? -2.897 7.114 15.032 1.00 96.50 97 HIS A N 1
ATOM 772 C CA . HIS A 1 97 ? -3.682 8.140 15.732 1.00 96.50 97 HIS A CA 1
ATOM 773 C C . HIS A 1 97 ? -4.341 9.156 14.796 1.00 96.50 97 HIS A C 1
ATOM 775 O O . HIS A 1 97 ? -5.203 9.906 15.239 1.00 96.50 97 HIS A O 1
ATOM 781 N N . ASP A 1 98 ? -3.989 9.142 13.514 1.00 94.75 98 ASP A N 1
ATOM 782 C CA . ASP A 1 98 ? -4.599 9.997 12.501 1.00 94.75 98 ASP A CA 1
ATOM 783 C C . ASP A 1 98 ? -5.707 9.245 11.761 1.00 94.75 98 ASP A C 1
ATOM 785 O O . ASP A 1 98 ? -6.754 9.812 11.455 1.00 94.75 98 ASP A O 1
ATOM 789 N N . GLY A 1 99 ? -5.485 7.972 11.431 1.00 95.88 99 GLY A N 1
ATOM 790 C CA . GLY A 1 99 ? -6.473 7.134 10.760 1.00 95.88 99 GLY A CA 1
ATOM 791 C C . GLY A 1 99 ? -5.935 5.768 10.344 1.00 95.88 99 GLY A C 1
ATOM 792 O O . GLY A 1 99 ? -4.760 5.455 10.528 1.00 95.88 99 GLY A O 1
ATOM 793 N N . ILE A 1 100 ? -6.821 4.952 9.786 1.00 97.69 100 ILE A N 1
ATOM 794 C CA . ILE A 1 100 ? -6.533 3.598 9.308 1.00 97.69 100 ILE A CA 1
ATOM 795 C C . ILE A 1 100 ? -6.905 3.474 7.836 1.00 97.69 100 ILE A C 1
ATOM 797 O O . ILE A 1 100 ? -7.922 4.015 7.409 1.00 97.69 100 ILE A O 1
ATOM 801 N N . PHE A 1 101 ? -6.080 2.776 7.064 1.00 98.06 101 PHE A N 1
ATOM 802 C CA . PHE A 1 101 ? -6.313 2.525 5.647 1.00 98.06 101 PHE A CA 1
ATOM 803 C C . PHE A 1 101 ? -6.960 1.166 5.441 1.00 98.06 101 PHE A C 1
ATOM 805 O O . PHE A 1 101 ? -6.670 0.222 6.175 1.00 98.06 101 PHE A O 1
ATOM 812 N N . LEU A 1 102 ? -7.783 1.057 4.405 1.00 97.94 102 LEU A N 1
ATOM 813 C CA . LEU A 1 102 ? -8.326 -0.193 3.904 1.00 97.94 102 LEU A CA 1
ATOM 814 C C . LEU A 1 102 ? -7.837 -0.420 2.478 1.00 97.94 102 LEU A C 1
ATOM 816 O O . LEU A 1 102 ? -7.990 0.438 1.610 1.00 97.94 102 LEU A O 1
ATOM 820 N N . ILE A 1 103 ? -7.283 -1.607 2.240 1.00 98.06 103 ILE A N 1
ATOM 821 C CA . ILE A 1 103 ? -6.988 -2.111 0.901 1.00 98.06 103 ILE A CA 1
ATOM 822 C C . ILE A 1 103 ? -7.805 -3.378 0.652 1.00 98.06 103 ILE A C 1
ATOM 824 O O . ILE A 1 103 ? -7.794 -4.314 1.453 1.00 98.06 103 ILE A O 1
ATOM 828 N N . THR A 1 104 ? -8.552 -3.397 -0.446 1.00 97.75 104 THR A N 1
ATOM 829 C CA . THR A 1 104 ? -9.409 -4.532 -0.808 1.00 97.75 104 THR A CA 1
ATOM 830 C C . THR A 1 104 ? -8.594 -5.697 -1.364 1.00 97.75 104 THR A C 1
ATOM 832 O O . THR A 1 104 ? -7.492 -5.519 -1.882 1.00 97.75 104 THR A O 1
ATOM 835 N N . ALA A 1 105 ? -9.154 -6.904 -1.302 1.00 97.19 105 ALA A N 1
ATOM 836 C CA . ALA A 1 105 ? -8.567 -8.079 -1.932 1.00 97.19 105 ALA A CA 1
ATOM 837 C C . ALA A 1 105 ? -8.361 -7.867 -3.440 1.00 97.19 105 ALA A C 1
ATOM 839 O O . ALA A 1 105 ? -7.306 -8.228 -3.952 1.00 97.19 105 ALA A O 1
ATOM 840 N N . GLN A 1 106 ? -9.312 -7.217 -4.123 1.00 97.44 106 GLN A N 1
ATOM 841 C CA . GLN A 1 106 ? -9.196 -6.914 -5.551 1.00 97.44 106 GLN A CA 1
ATOM 842 C C . GLN A 1 106 ? -8.000 -5.999 -5.838 1.00 97.44 106 GLN A C 1
ATOM 844 O O . GLN A 1 106 ? -7.168 -6.343 -6.663 1.00 97.44 106 GLN A O 1
ATOM 849 N N . GLN A 1 107 ? -7.830 -4.910 -5.082 1.00 98.00 107 GLN A N 1
ATOM 850 C CA . GLN A 1 107 ? -6.673 -4.018 -5.243 1.00 98.00 107 GLN A CA 1
ATOM 851 C C . GLN A 1 107 ? -5.336 -4.728 -4.996 1.00 98.00 107 GLN A C 1
ATOM 853 O O . GLN A 1 107 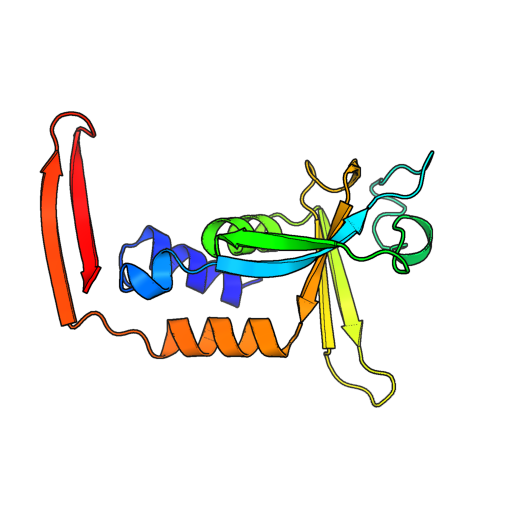? -4.341 -4.412 -5.643 1.00 98.00 107 GLN A O 1
ATOM 858 N N . ILE A 1 108 ? -5.293 -5.681 -4.059 1.00 98.06 108 ILE A N 1
ATOM 859 C CA . ILE A 1 108 ? -4.095 -6.498 -3.822 1.00 98.06 108 ILE A CA 1
ATOM 860 C C . ILE A 1 108 ? -3.817 -7.404 -5.024 1.00 98.06 108 ILE A C 1
ATOM 862 O O . ILE A 1 108 ? -2.666 -7.511 -5.441 1.00 98.06 108 ILE A O 1
ATOM 866 N N . ILE A 1 109 ? -4.852 -8.059 -5.557 1.00 97.94 109 ILE A N 1
ATOM 867 C CA . ILE A 1 109 ? -4.743 -8.931 -6.730 1.00 97.94 109 ILE A CA 1
ATOM 868 C C . ILE A 1 109 ? -4.252 -8.123 -7.930 1.00 97.94 109 ILE A C 1
ATOM 870 O O . ILE A 1 109 ? -3.248 -8.502 -8.521 1.00 97.94 109 ILE A O 1
ATOM 874 N N . ASP A 1 110 ? -4.886 -6.988 -8.219 1.00 98.06 110 ASP A N 1
ATOM 875 C CA . ASP A 1 110 ? -4.531 -6.120 -9.345 1.00 98.06 110 ASP A CA 1
ATOM 876 C C . ASP A 1 110 ? -3.090 -5.613 -9.223 1.00 98.06 110 ASP A C 1
ATOM 878 O O . ASP A 1 110 ? -2.333 -5.638 -10.191 1.00 98.06 110 ASP A O 1
ATOM 882 N N . LEU A 1 111 ? -2.669 -5.218 -8.015 1.00 98.12 111 LEU A N 1
ATOM 883 C CA . LEU A 1 111 ? -1.288 -4.817 -7.755 1.00 98.12 111 LEU A CA 1
ATOM 884 C C . LEU A 1 111 ? -0.304 -5.961 -8.029 1.00 98.12 111 LEU A C 1
ATOM 886 O O . LEU A 1 111 ? 0.744 -5.751 -8.638 1.00 98.12 111 LEU A O 1
ATOM 890 N N . PHE A 1 112 ? -0.598 -7.163 -7.534 1.00 98.19 112 PHE A N 1
ATOM 891 C CA . PHE A 1 112 ? 0.296 -8.305 -7.708 1.00 98.19 112 PHE A CA 1
ATOM 892 C C . PHE A 1 112 ? 0.329 -8.795 -9.152 1.00 98.19 112 PHE A C 1
ATOM 894 O O . PHE A 1 112 ? 1.394 -9.211 -9.599 1.00 98.19 112 PHE A O 1
ATOM 901 N N . ASP A 1 113 ? -0.781 -8.706 -9.879 1.00 98.12 113 ASP A N 1
ATOM 902 C CA . ASP A 1 113 ? -0.846 -9.033 -11.301 1.00 98.12 113 ASP A CA 1
ATOM 903 C C . ASP A 1 113 ? -0.061 -8.016 -12.134 1.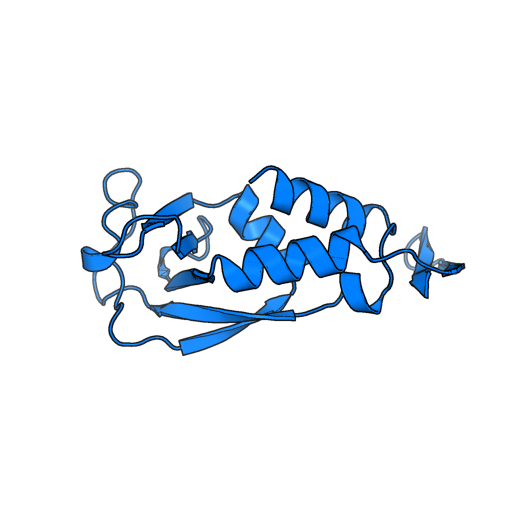00 98.12 113 ASP A C 1
ATOM 905 O O . ASP A 1 113 ? 0.819 -8.403 -12.903 1.00 98.12 113 ASP A O 1
ATOM 909 N N . ALA A 1 114 ? -0.258 -6.715 -11.889 1.00 97.56 114 ALA A N 1
ATOM 910 C CA . ALA A 1 114 ? 0.506 -5.651 -12.539 1.00 97.56 114 ALA A CA 1
ATOM 911 C C . ALA A 1 114 ? 2.017 -5.816 -12.317 1.00 97.56 114 ALA A C 1
ATOM 913 O O . ALA A 1 114 ? 2.798 -5.702 -13.251 1.00 97.56 114 ALA A O 1
ATOM 914 N N . VAL A 1 115 ? 2.446 -6.134 -11.092 1.00 97.88 115 VAL A N 1
ATOM 915 C CA . VAL A 1 115 ? 3.867 -6.371 -10.785 1.00 97.88 115 VAL A CA 1
ATOM 916 C C . VAL A 1 115 ? 4.370 -7.700 -11.353 1.00 97.88 115 VAL A C 1
ATOM 918 O O . VAL A 1 115 ? 5.510 -7.786 -11.802 1.00 97.88 115 VAL A O 1
ATOM 921 N N . GLY A 1 116 ? 3.555 -8.753 -11.308 1.00 97.19 116 GLY A N 1
ATOM 922 C CA . GLY A 1 116 ? 3.931 -10.096 -11.748 1.00 97.19 116 GLY A CA 1
ATOM 923 C C . GLY A 1 116 ? 4.060 -10.229 -13.265 1.00 97.19 116 GLY A C 1
ATOM 924 O O . GLY A 1 116 ? 4.784 -11.109 -13.732 1.00 97.19 116 GLY A O 1
ATOM 925 N N . THR A 1 117 ? 3.382 -9.355 -14.009 1.00 97.25 117 THR A N 1
ATOM 926 C CA . THR A 1 117 ? 3.358 -9.318 -15.478 1.00 97.25 117 THR A CA 1
ATOM 927 C C . THR A 1 117 ? 4.214 -8.197 -16.078 1.00 97.25 117 THR A C 1
ATOM 929 O O . THR A 1 117 ? 4.301 -8.082 -17.301 1.00 97.25 117 THR A O 1
ATOM 932 N N . ASP A 1 118 ? 4.878 -7.390 -15.246 1.00 97.62 118 ASP A N 1
ATOM 933 C CA . ASP A 1 118 ? 5.737 -6.292 -15.687 1.00 97.62 118 ASP A CA 1
ATOM 934 C C . ASP A 1 118 ? 7.160 -6.781 -15.988 1.00 97.62 118 ASP A C 1
ATOM 936 O O . ASP A 1 118 ? 7.922 -7.174 -15.099 1.00 97.62 118 ASP A O 1
ATOM 940 N N . TYR A 1 119 ? 7.524 -6.729 -17.269 1.00 95.19 119 TYR A N 1
ATOM 941 C CA . TYR A 1 119 ? 8.839 -7.109 -17.777 1.00 95.19 119 TYR A CA 1
ATOM 942 C C . TYR A 1 119 ? 9.423 -5.944 -18.583 1.00 95.19 119 TYR A C 1
ATOM 944 O O . TYR A 1 119 ? 9.121 -5.827 -19.774 1.00 95.19 119 TYR A O 1
ATOM 952 N N . PRO A 1 120 ? 10.257 -5.084 -17.967 1.00 94.56 120 PRO A N 1
ATOM 953 C CA . PRO A 1 120 ? 10.860 -3.952 -18.660 1.00 94.56 120 PRO A CA 1
ATOM 954 C C . PRO A 1 120 ? 11.613 -4.397 -19.913 1.00 94.56 120 PRO A C 1
ATOM 956 O O . PRO A 1 120 ? 12.462 -5.291 -19.862 1.00 94.56 120 PRO A O 1
ATOM 959 N N . ALA A 1 121 ? 11.322 -3.755 -21.039 1.00 94.50 121 ALA A N 1
ATOM 960 C CA . ALA A 1 121 ? 11.958 -4.047 -22.317 1.00 94.50 121 ALA A CA 1
ATOM 961 C C . ALA A 1 121 ? 13.368 -3.447 -22.398 1.00 94.50 121 ALA A C 1
ATOM 963 O O . ALA A 1 121 ? 14.211 -3.923 -23.161 1.00 94.50 121 ALA A O 1
ATOM 964 N N . SER A 1 122 ? 13.629 -2.381 -21.634 1.00 95.69 122 SER A N 1
ATOM 965 C CA . SER A 1 122 ? 14.942 -1.737 -21.599 1.00 95.69 122 SER A CA 1
ATOM 966 C C . SER A 1 122 ? 15.205 -0.994 -20.291 1.00 95.69 122 SER A C 1
ATOM 968 O O . SER A 1 122 ? 14.287 -0.477 -19.654 1.00 95.69 122 SER A O 1
ATOM 970 N N . THR A 1 123 ? 16.488 -0.879 -19.949 1.00 96.81 123 THR A N 1
ATOM 971 C CA . THR A 1 123 ? 16.978 -0.106 -18.805 1.00 96.81 123 THR A CA 1
ATOM 972 C C . THR A 1 123 ? 18.004 0.912 -19.282 1.00 96.81 123 THR A C 1
ATOM 974 O O . THR A 1 123 ? 18.990 0.557 -19.929 1.00 9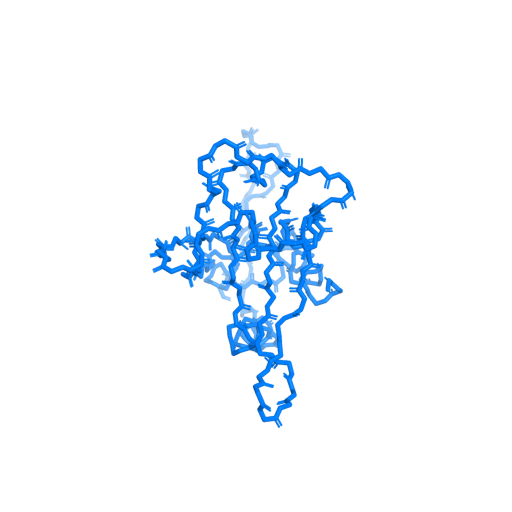6.81 123 THR A O 1
ATOM 977 N N . GLN A 1 124 ? 17.795 2.179 -18.933 1.00 97.12 124 GLN A N 1
ATOM 978 C CA . GLN A 1 124 ? 18.760 3.253 -19.133 1.00 97.12 124 GLN A CA 1
ATOM 979 C C . GLN A 1 124 ? 19.380 3.638 -17.790 1.00 97.12 124 GLN A C 1
ATOM 981 O O . GLN A 1 124 ? 18.671 3.862 -16.810 1.00 97.12 124 GLN A O 1
ATOM 986 N N . MET A 1 125 ? 20.709 3.736 -17.754 1.00 97.12 125 MET A N 1
ATOM 987 C CA . MET A 1 125 ? 21.465 4.142 -16.571 1.00 97.12 125 MET A CA 1
ATOM 988 C C . MET A 1 125 ? 22.336 5.347 -16.915 1.00 97.12 125 MET A C 1
ATOM 990 O O . MET A 1 125 ? 23.186 5.263 -17.801 1.00 97.12 125 MET A O 1
ATOM 994 N N . THR A 1 126 ? 22.136 6.455 -16.206 1.00 97.62 126 THR A N 1
ATOM 995 C CA . THR A 1 126 ? 22.902 7.694 -16.400 1.00 97.62 126 THR A CA 1
ATOM 996 C C . THR A 1 126 ? 23.555 8.085 -15.085 1.00 97.62 126 THR A C 1
ATOM 998 O O . THR A 1 126 ? 22.857 8.267 -14.090 1.00 97.62 126 THR A O 1
ATOM 1001 N N . TRP A 1 127 ? 24.883 8.210 -15.070 1.00 97.38 127 TRP A N 1
ATOM 1002 C CA . TRP A 1 127 ? 25.625 8.667 -13.893 1.00 97.38 127 TRP A CA 1
ATOM 1003 C C . TRP A 1 127 ? 25.179 10.077 -13.471 1.00 97.38 127 TRP A C 1
ATOM 1005 O O . TRP A 1 127 ? 25.092 10.970 -14.316 1.00 97.38 127 TRP A O 1
ATOM 1015 N N . ASP A 1 128 ? 24.909 10.280 -12.178 1.00 97.38 128 ASP A N 1
ATOM 1016 C CA . ASP A 1 128 ? 24.595 11.585 -11.589 1.00 97.38 128 ASP A CA 1
ATOM 1017 C C . ASP A 1 128 ? 25.530 11.880 -10.407 1.00 97.38 128 ASP A C 1
ATOM 1019 O O . ASP A 1 128 ? 25.395 11.321 -9.316 1.00 97.38 128 ASP A O 1
ATOM 1023 N N . GLU A 1 129 ? 26.450 12.827 -10.608 1.00 97.06 129 GLU A N 1
ATOM 1024 C CA . GLU A 1 129 ? 27.422 13.264 -9.599 1.00 97.06 129 GLU A CA 1
ATOM 1025 C C . GLU A 1 129 ? 26.777 13.771 -8.303 1.00 97.06 129 GLU A C 1
ATOM 1027 O O . GLU A 1 129 ? 27.367 13.636 -7.234 1.00 97.06 129 GLU A O 1
ATOM 1032 N N . ARG A 1 130 ? 25.560 14.329 -8.360 1.00 96.50 130 ARG A N 1
ATOM 1033 C CA . ARG A 1 130 ? 24.871 14.858 -7.170 1.00 96.50 130 ARG A CA 1
ATOM 1034 C C . ARG A 1 130 ? 24.388 13.750 -6.249 1.00 96.50 130 ARG A C 1
ATOM 1036 O O . ARG A 1 130 ? 24.292 13.961 -5.043 1.00 96.50 130 ARG A O 1
ATOM 1043 N N . VAL A 1 131 ? 24.024 12.610 -6.829 1.00 92.88 131 VAL A N 1
ATOM 1044 C CA . VAL A 1 131 ? 23.594 11.420 -6.087 1.00 92.88 131 VAL A CA 1
ATOM 1045 C C . VAL A 1 131 ? 24.805 10.547 -5.746 1.00 92.88 131 VAL A C 1
ATOM 1047 O O . VAL A 1 131 ? 24.758 9.798 -4.775 1.00 92.88 131 VAL A O 1
ATOM 1050 N N . GLY A 1 132 ? 25.898 10.679 -6.506 1.00 96.50 132 GLY A N 1
ATOM 1051 C CA . GLY A 1 132 ? 27.069 9.811 -6.401 1.00 96.50 132 GLY A CA 1
ATOM 1052 C C . GLY A 1 132 ? 26.787 8.397 -6.912 1.00 96.50 132 GLY A C 1
ATOM 1053 O O . GLY A 1 132 ? 27.447 7.455 -6.482 1.00 96.50 132 GLY A O 1
ATOM 1054 N N . ASP A 1 133 ? 25.778 8.252 -7.776 1.00 96.88 133 ASP A N 1
ATOM 1055 C CA . ASP A 1 133 ? 25.294 6.972 -8.294 1.00 96.88 133 ASP A CA 1
ATOM 1056 C C . ASP A 1 133 ? 24.551 7.165 -9.634 1.00 96.88 133 ASP A C 1
ATOM 1058 O O . ASP A 1 133 ? 24.360 8.286 -10.116 1.00 96.88 133 ASP A O 1
ATOM 1062 N N . TYR A 1 134 ? 24.113 6.070 -10.254 1.00 96.31 134 TYR A N 1
ATOM 1063 C CA . TYR A 1 134 ? 23.336 6.070 -11.488 1.00 96.31 134 TYR A CA 1
ATOM 1064 C C . TYR A 1 134 ? 21.848 6.344 -11.235 1.00 96.31 134 TYR A C 1
ATOM 1066 O O . TYR A 1 134 ? 21.190 5.700 -10.416 1.00 96.31 134 TYR A O 1
ATOM 1074 N N . ARG A 1 135 ? 21.262 7.235 -12.038 1.00 95.00 135 ARG A N 1
ATOM 1075 C CA . ARG A 1 135 ? 19.811 7.288 -12.237 1.00 95.00 135 ARG A CA 1
ATOM 1076 C C . ARG A 1 135 ? 19.398 6.175 -13.187 1.00 95.00 135 ARG A C 1
ATOM 1078 O O . ARG A 1 135 ? 19.836 6.150 -14.336 1.00 95.00 135 ARG A O 1
ATOM 1085 N N . VAL A 1 136 ? 18.544 5.284 -12.695 1.00 96.00 136 VAL A N 1
ATOM 1086 C CA . VAL A 1 136 ? 17.988 4.162 -13.457 1.00 96.00 136 VAL A CA 1
ATOM 1087 C C . VAL A 1 136 ? 16.570 4.507 -13.898 1.00 96.00 136 VAL A C 1
ATOM 1089 O O . VAL A 1 136 ? 15.763 4.911 -13.060 1.00 96.00 136 VAL A O 1
ATOM 1092 N N . SER A 1 137 ? 16.287 4.337 -15.188 1.00 96.06 137 SER A N 1
ATOM 1093 C CA . SER A 1 137 ? 14.948 4.431 -15.776 1.00 96.06 137 SER A CA 1
ATOM 1094 C C . SER A 1 137 ? 14.649 3.162 -16.562 1.00 96.06 137 SER A C 1
ATOM 1096 O O . SER A 1 137 ? 15.475 2.716 -17.365 1.00 96.06 137 SER A O 1
ATOM 1098 N N . ASN A 1 138 ? 13.476 2.589 -16.317 1.00 95.88 138 ASN A N 1
ATOM 1099 C CA . ASN A 1 138 ? 13.020 1.358 -16.947 1.00 95.88 138 ASN A CA 1
ATOM 1100 C C . ASN A 1 138 ? 11.772 1.623 -17.787 1.00 95.88 138 ASN A C 1
ATOM 1102 O O . ASN A 1 138 ? 10.803 2.211 -17.298 1.00 95.88 138 ASN A O 1
ATOM 1106 N N . LYS A 1 139 ? 11.795 1.153 -19.035 1.00 90.69 139 LYS A N 1
ATOM 1107 C CA . LYS A 1 139 ? 10.649 1.190 -19.950 1.00 90.69 139 LYS A CA 1
ATOM 1108 C C . LYS A 1 139 ? 10.070 -0.194 -20.137 1.00 90.69 139 LYS A C 1
ATOM 1110 O O . LYS A 1 139 ? 10.879 -1.121 -20.374 1.00 90.69 139 LYS A O 1
#

Secondary structure (DSSP, 8-state):
-HHHHHHHHHHHTT-S-HHHHT-EEEEEEEEBPTT----TTTTT-HHHHB-TTS-EEEEEEHHHHHHHHHTEEEEEEEE-TTSSEEEEEEEETTGGGTEEEEEEHHHHHHHHHHHHT---S-EEEEEETTTTEEEEEE-

Foldseek 3Di:
DVLLVVLLVCLVVVQFAPPLSFDKDWWWKWFFDPPADDDLVCLAVQVVTTDPVDTDIDIDGSNVVSVQQVQWPRWDFDADPVGDTFWIWTGHPVCSNGIIIIDTPVNSVVSSCNSVPGGFPDWDWDDDVVVNGTDIHTD